Protein AF-L5M8X0-F1 (afdb_monomer_lite)

Structure (mmCIF, N/CA/C/O backbone):
data_AF-L5M8X0-F1
#
_entry.id   AF-L5M8X0-F1
#
loop_
_atom_site.group_PDB
_atom_site.id
_atom_site.type_symbol
_atom_site.label_atom_id
_atom_site.label_alt_id
_atom_site.label_comp_id
_atom_site.label_asym_id
_atom_site.label_entit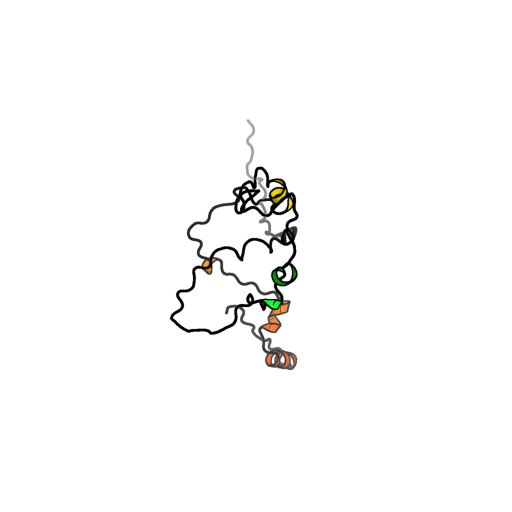y_id
_atom_site.label_seq_id
_atom_site.pdbx_PDB_ins_code
_atom_site.Cartn_x
_atom_site.Cartn_y
_atom_site.Cartn_z
_atom_site.occupancy
_atom_site.B_iso_or_equiv
_atom_site.auth_seq_id
_atom_site.auth_comp_id
_atom_site.auth_asym_id
_atom_site.auth_atom_id
_atom_site.pdbx_PDB_model_num
ATOM 1 N N . MET A 1 1 ? -47.613 53.284 -10.619 1.00 42.19 1 MET A N 1
ATOM 2 C CA . MET A 1 1 ? -46.448 52.598 -10.019 1.00 42.19 1 MET A CA 1
ATOM 3 C C . MET A 1 1 ? -46.977 51.702 -8.912 1.00 42.19 1 MET A C 1
ATOM 5 O O . MET A 1 1 ? -47.452 52.226 -7.917 1.00 42.19 1 MET A O 1
ATOM 9 N N . ALA A 1 2 ? -47.042 50.389 -9.142 1.00 42.88 2 ALA A N 1
ATOM 10 C CA . ALA A 1 2 ? -47.611 49.438 -8.186 1.00 42.88 2 ALA A CA 1
ATOM 11 C C . ALA A 1 2 ? -46.527 48.954 -7.210 1.00 42.88 2 ALA A C 1
ATOM 13 O O . ALA A 1 2 ? -45.445 48.550 -7.633 1.00 42.88 2 ALA A O 1
ATOM 14 N N . THR A 1 3 ? -46.817 49.038 -5.915 1.00 49.44 3 THR A N 1
ATOM 15 C CA . THR A 1 3 ? -45.965 48.632 -4.794 1.00 49.44 3 THR A CA 1
ATOM 16 C C . THR A 1 3 ? -46.110 47.127 -4.535 1.00 49.44 3 THR A C 1
ATOM 18 O O . THR A 1 3 ? -47.221 46.614 -4.444 1.00 49.44 3 THR A O 1
ATOM 21 N N . PHE A 1 4 ? -44.992 46.400 -4.432 1.00 49.75 4 PHE A N 1
ATOM 22 C CA . PHE A 1 4 ? -44.972 44.965 -4.119 1.00 49.75 4 PHE A CA 1
ATOM 23 C C . PHE A 1 4 ? -44.834 44.782 -2.596 1.00 49.75 4 PHE A C 1
ATOM 25 O O . PHE A 1 4 ? -43.836 45.197 -2.008 1.00 49.75 4 PHE A O 1
ATOM 32 N N . ASP A 1 5 ? -45.857 44.213 -1.952 1.00 51.50 5 ASP A N 1
ATOM 33 C CA . ASP A 1 5 ? -45.921 43.954 -0.504 1.00 51.50 5 ASP A CA 1
ATOM 34 C C . ASP A 1 5 ? -45.041 42.746 -0.128 1.00 51.50 5 ASP A C 1
ATOM 36 O O . ASP A 1 5 ? -45.276 41.621 -0.571 1.00 51.50 5 ASP A O 1
ATOM 40 N N . LEU A 1 6 ? -44.012 42.974 0.693 1.00 52.97 6 LEU A N 1
ATOM 41 C CA . LEU A 1 6 ? -42.984 41.990 1.068 1.00 52.97 6 LEU A CA 1
ATOM 42 C C . LEU A 1 6 ? -43.384 41.056 2.229 1.00 52.97 6 LEU A C 1
ATOM 44 O O . LEU A 1 6 ? -42.525 40.401 2.816 1.00 52.97 6 LEU A O 1
ATOM 48 N N . ARG A 1 7 ? -44.670 40.948 2.583 1.00 53.78 7 ARG A N 1
ATOM 49 C CA . ARG A 1 7 ? -45.122 40.164 3.756 1.00 53.78 7 ARG A CA 1
ATOM 50 C C . ARG A 1 7 ? -45.757 38.803 3.449 1.00 53.78 7 ARG A C 1
ATOM 52 O O . ARG A 1 7 ? -46.521 38.281 4.255 1.00 53.78 7 ARG A O 1
ATOM 59 N N . LYS A 1 8 ? -45.401 38.175 2.326 1.00 50.34 8 LYS A N 1
ATOM 60 C CA . LYS A 1 8 ? -45.719 36.761 2.037 1.00 50.34 8 LYS A CA 1
ATOM 61 C C . LYS A 1 8 ? -44.475 35.998 1.582 1.00 50.34 8 LYS A C 1
ATOM 63 O O . LYS A 1 8 ? -44.344 35.635 0.420 1.00 50.34 8 LYS A O 1
ATOM 68 N N . VAL A 1 9 ? -43.565 35.736 2.516 1.00 53.06 9 VAL A N 1
ATOM 69 C CA . VAL A 1 9 ? -42.549 34.686 2.363 1.00 53.06 9 VAL A CA 1
ATOM 70 C C . VAL A 1 9 ? -42.855 33.623 3.420 1.00 53.06 9 VAL A C 1
ATOM 72 O O . VAL A 1 9 ? -42.819 33.950 4.607 1.00 53.06 9 VAL A O 1
ATOM 75 N N . PRO A 1 10 ? -43.229 32.388 3.040 1.00 51.38 10 PRO A N 1
ATOM 76 C CA . PRO A 1 10 ? -43.472 31.331 4.015 1.00 51.38 10 PRO A CA 1
ATOM 77 C C . PRO A 1 10 ? -42.163 30.966 4.741 1.00 51.38 10 PRO A C 1
ATOM 79 O O . PRO A 1 10 ? -41.101 30.960 4.109 1.00 51.38 10 PRO A O 1
ATOM 82 N N . PRO A 1 11 ? -42.203 30.670 6.052 1.00 49.31 11 PRO A N 1
ATOM 83 C CA . PRO A 1 11 ? -41.014 30.277 6.797 1.00 49.31 11 PRO A CA 1
ATOM 84 C C . PRO A 1 11 ? -40.497 28.923 6.293 1.00 49.31 11 PRO A C 1
ATOM 86 O O . PRO A 1 11 ? -41.251 27.961 6.180 1.00 49.31 11 PRO A O 1
ATOM 89 N N . GLN A 1 12 ? -39.203 28.861 5.977 1.00 47.00 12 GLN A N 1
ATOM 90 C CA . GLN A 1 12 ? -38.518 27.627 5.595 1.00 47.00 12 GLN A CA 1
ATOM 91 C C . GLN A 1 12 ? -38.382 26.714 6.821 1.00 47.00 12 GLN A C 1
ATOM 93 O O . GLN A 1 12 ? -37.797 27.112 7.831 1.00 47.00 12 GLN A O 1
ATOM 98 N N . GLU A 1 13 ? -38.908 25.494 6.731 1.00 47.66 13 GLU A N 1
ATOM 99 C CA . GLU A 1 13 ? -38.731 24.461 7.754 1.00 47.66 13 GLU A CA 1
ATOM 100 C C . GLU A 1 13 ? -37.269 23.970 7.813 1.00 47.66 13 GLU A C 1
ATOM 102 O O . GLU A 1 13 ? -36.604 23.853 6.776 1.00 47.66 13 GLU A O 1
ATOM 107 N N . PRO A 1 14 ? -36.734 23.633 9.002 1.00 41.72 14 PRO A N 1
ATOM 108 C CA . PRO A 1 14 ? -35.398 23.067 9.115 1.00 41.72 14 PRO A CA 1
ATOM 109 C C . PRO A 1 14 ? -35.391 21.607 8.641 1.00 41.72 14 PRO A C 1
ATOM 111 O O . PRO A 1 14 ? -35.881 20.705 9.319 1.00 41.72 14 PRO A O 1
ATOM 114 N N . LEU A 1 15 ? -34.778 21.358 7.481 1.00 44.66 15 LEU A N 1
ATOM 115 C CA . LEU A 1 15 ? -34.521 20.008 6.983 1.00 44.66 15 LEU A CA 1
ATOM 116 C C . LEU A 1 15 ? -33.652 19.218 7.980 1.00 44.66 15 LEU A C 1
ATOM 118 O O . LEU A 1 15 ? -32.456 19.477 8.141 1.00 44.66 15 LEU A O 1
ATOM 122 N N . LEU A 1 16 ? -34.253 18.204 8.608 1.00 38.09 16 LEU A N 1
ATOM 123 C CA . LEU A 1 16 ? -33.567 17.104 9.286 1.00 38.09 16 LEU A CA 1
ATOM 124 C C . LEU A 1 16 ? -32.511 16.505 8.340 1.00 38.09 16 LEU A C 1
ATOM 126 O O . LEU A 1 16 ? -32.836 15.871 7.335 1.00 38.09 16 LEU A O 1
ATOM 130 N N . ARG A 1 17 ? -31.226 16.696 8.667 1.00 39.88 17 ARG A N 1
ATOM 131 C CA . ARG A 1 17 ? -30.083 16.067 7.983 1.00 39.88 17 ARG A CA 1
ATOM 132 C C . ARG A 1 17 ? -30.089 14.558 8.242 1.00 39.88 17 ARG A C 1
ATOM 134 O O . ARG A 1 17 ? -29.335 14.037 9.061 1.00 39.88 17 ARG A O 1
ATOM 141 N N . ILE A 1 18 ? -30.920 13.835 7.501 1.00 35.41 18 ILE A N 1
ATOM 142 C CA . ILE A 1 18 ? -30.793 12.388 7.360 1.00 35.41 18 ILE A CA 1
ATOM 143 C C . ILE A 1 18 ? -29.550 12.147 6.500 1.00 35.41 18 ILE A C 1
ATOM 145 O O . ILE A 1 18 ? -29.538 12.361 5.289 1.00 35.41 18 ILE A O 1
ATOM 149 N N . SER A 1 19 ? -28.467 11.746 7.162 1.00 39.38 19 SER A N 1
ATOM 150 C CA . SER A 1 19 ? -27.218 11.286 6.557 1.00 39.38 19 SER A CA 1
ATOM 151 C C . SER A 1 19 ? -27.487 10.069 5.658 1.00 39.38 19 SER A C 1
ATOM 153 O O . SER A 1 19 ? -27.335 8.920 6.078 1.00 39.38 19 SER A O 1
ATOM 155 N N . GLN A 1 20 ? -27.830 10.299 4.390 1.00 39.88 20 GLN A N 1
ATOM 156 C CA . GLN A 1 20 ? -27.752 9.271 3.357 1.00 39.88 20 GLN A CA 1
ATOM 157 C C . GLN A 1 20 ? -26.284 9.048 2.974 1.00 39.88 20 GLN A C 1
ATOM 159 O O . GLN A 1 20 ? -25.798 9.483 1.933 1.00 39.88 20 GLN A O 1
ATOM 164 N N . ARG A 1 21 ? -25.553 8.314 3.819 1.00 40.62 21 ARG A N 1
ATOM 165 C CA . ARG A 1 21 ? -24.328 7.623 3.403 1.00 40.62 21 ARG A CA 1
ATOM 166 C C . ARG A 1 21 ? -24.721 6.364 2.625 1.00 40.62 21 ARG A C 1
ATOM 168 O O . ARG A 1 21 ? -24.548 5.253 3.112 1.00 40.62 21 ARG A O 1
ATOM 175 N N . ARG A 1 22 ? -25.190 6.516 1.384 1.00 39.59 22 ARG A N 1
ATOM 176 C CA . ARG A 1 22 ? -25.027 5.448 0.386 1.00 39.59 22 ARG A CA 1
ATOM 177 C C . ARG A 1 22 ? -23.590 5.524 -0.121 1.00 39.59 22 ARG A C 1
ATOM 179 O O . ARG A 1 22 ? -23.303 6.108 -1.158 1.00 39.59 22 ARG A O 1
ATOM 186 N N . LYS A 1 23 ? -22.662 4.969 0.662 1.00 32.88 23 LYS A N 1
ATOM 187 C CA . LYS A 1 23 ? -21.339 4.621 0.144 1.00 32.88 23 LYS A CA 1
ATOM 188 C C . LYS A 1 23 ? -21.555 3.477 -0.843 1.00 32.88 23 LYS A C 1
ATOM 190 O O . LYS A 1 23 ? -21.847 2.363 -0.422 1.00 32.88 23 LYS A O 1
ATOM 195 N N . GLN A 1 24 ? -21.419 3.749 -2.139 1.00 32.09 24 GLN A N 1
ATOM 196 C CA . GLN A 1 24 ? -21.015 2.704 -3.072 1.00 32.09 24 GLN A CA 1
ATOM 197 C C . GLN A 1 24 ? -19.698 2.138 -2.538 1.00 32.09 24 GLN A C 1
ATOM 199 O O . GLN A 1 24 ? -18.675 2.822 -2.509 1.00 32.09 24 GLN A O 1
ATOM 204 N N . GLN A 1 25 ? -19.747 0.908 -2.038 1.00 30.48 25 GLN A N 1
ATOM 205 C CA . GLN A 1 25 ? -18.567 0.099 -1.789 1.00 30.48 25 GLN A CA 1
ATOM 206 C C . GLN A 1 25 ? -17.995 -0.297 -3.148 1.00 30.48 25 GLN A C 1
ATOM 208 O O . GLN A 1 25 ? -18.229 -1.392 -3.646 1.00 30.48 25 GLN A O 1
ATOM 213 N N . PHE A 1 26 ? -17.221 0.598 -3.754 1.00 30.62 26 PHE A N 1
ATOM 214 C CA . PHE A 1 26 ? -16.143 0.136 -4.608 1.00 30.62 26 PHE A CA 1
ATOM 215 C C . PHE A 1 26 ? -15.067 -0.426 -3.679 1.00 30.62 26 PHE A C 1
ATOM 217 O O . PHE A 1 26 ? -14.283 0.312 -3.085 1.00 30.62 26 PHE A O 1
ATOM 224 N N . TYR A 1 27 ? -15.084 -1.749 -3.515 1.00 37.22 27 TYR A N 1
ATOM 225 C CA . TYR A 1 27 ? -13.942 -2.521 -3.040 1.00 37.22 27 TYR A CA 1
ATOM 226 C C . TYR A 1 27 ? -12.790 -2.333 -4.039 1.00 37.22 27 TYR A C 1
ATOM 228 O O . TYR A 1 27 ? -12.570 -3.154 -4.924 1.00 37.22 27 TYR A O 1
ATOM 236 N N . TYR A 1 28 ? -12.039 -1.242 -3.906 1.00 36.53 28 TYR A N 1
ATOM 237 C CA . TYR A 1 28 ? -10.637 -1.251 -4.299 1.00 36.53 28 TYR A CA 1
ATOM 238 C C . TYR A 1 28 ? -9.886 -1.912 -3.151 1.00 36.53 28 TYR A C 1
ATOM 240 O O . TYR A 1 28 ? -9.526 -1.277 -2.162 1.00 36.53 28 TYR A O 1
ATOM 248 N N . ASN A 1 29 ? -9.715 -3.226 -3.266 1.00 37.34 29 ASN A N 1
ATOM 249 C CA . ASN A 1 29 ? -8.812 -3.993 -2.420 1.00 37.34 29 ASN A CA 1
ATOM 250 C C . ASN A 1 29 ? -7.369 -3.658 -2.839 1.00 37.34 29 ASN A C 1
ATOM 252 O O . ASN A 1 29 ? -6.666 -4.454 -3.458 1.00 37.34 29 ASN A O 1
ATOM 256 N N . SER A 1 30 ? -6.942 -2.433 -2.539 1.00 37.66 30 SER A N 1
ATOM 257 C CA . SER A 1 30 ? -5.554 -1.987 -2.649 1.00 37.66 30 SER A CA 1
ATOM 258 C C . SER A 1 30 ? -4.810 -2.385 -1.375 1.00 37.66 30 SER A C 1
ATOM 260 O O . SER A 1 30 ? -4.334 -1.531 -0.641 1.00 37.66 30 SER A O 1
ATOM 262 N N . SER A 1 31 ? -4.758 -3.683 -1.067 1.00 34.88 31 SER A N 1
ATOM 263 C CA . SER A 1 31 ? -4.040 -4.209 0.106 1.00 34.88 31 SER A CA 1
ATOM 264 C C . SER A 1 31 ? -2.748 -4.942 -0.260 1.00 34.88 31 SER A C 1
ATOM 266 O O . SER A 1 31 ? -2.277 -5.764 0.515 1.00 34.88 31 SER A O 1
ATOM 268 N N . TRP A 1 32 ? -2.174 -4.687 -1.440 1.00 35.47 32 TRP A N 1
ATOM 269 C CA . TRP A 1 32 ? -0.985 -5.425 -1.893 1.00 35.47 32 TRP A CA 1
ATOM 270 C C . TRP A 1 32 ? 0.216 -4.562 -2.248 1.00 35.47 32 TRP A C 1
ATOM 272 O O . TRP A 1 32 ? 1.257 -5.118 -2.581 1.00 35.47 32 TRP A O 1
ATOM 282 N N . ILE A 1 33 ? 0.117 -3.232 -2.200 1.00 41.88 33 ILE A N 1
ATOM 283 C CA . ILE A 1 33 ? 1.241 -2.339 -2.498 1.00 41.88 33 ILE A CA 1
ATOM 284 C C . ILE A 1 33 ? 1.057 -1.077 -1.657 1.00 41.88 33 ILE A C 1
ATOM 286 O O . ILE A 1 33 ? 0.076 -0.374 -1.840 1.00 41.88 33 ILE A O 1
ATOM 290 N N . THR A 1 34 ? 2.023 -0.821 -0.772 1.00 37.72 34 THR A N 1
ATOM 291 C CA . THR A 1 34 ? 2.108 0.262 0.230 1.00 37.72 34 THR A CA 1
ATOM 292 C C . THR A 1 34 ? 1.463 0.001 1.594 1.00 37.72 34 THR A C 1
ATOM 294 O O . THR A 1 34 ? 0.545 0.701 1.994 1.00 37.72 34 THR A O 1
ATOM 297 N N . ASP A 1 35 ? 2.024 -0.951 2.340 1.00 30.83 35 ASP A N 1
ATOM 298 C CA . ASP A 1 35 ? 2.398 -0.693 3.746 1.00 30.83 35 ASP A CA 1
ATOM 299 C C . ASP A 1 35 ? 3.688 -1.429 4.176 1.00 30.83 35 ASP A C 1
ATOM 301 O O . ASP A 1 35 ? 3.995 -1.491 5.356 1.00 30.83 35 ASP A O 1
ATOM 305 N N . ASP A 1 36 ? 4.494 -1.936 3.226 1.00 36.91 36 ASP A N 1
ATOM 306 C CA . ASP A 1 36 ? 5.683 -2.755 3.546 1.00 36.91 36 ASP A CA 1
ATOM 307 C C . ASP A 1 36 ? 6.964 -2.334 2.792 1.00 36.91 36 ASP A C 1
ATOM 309 O O . ASP A 1 36 ? 7.894 -3.114 2.613 1.00 36.91 36 ASP A O 1
ATOM 313 N N . MET A 1 37 ? 7.021 -1.094 2.281 1.00 32.72 37 MET A N 1
ATOM 314 C CA . MET A 1 37 ? 8.236 -0.536 1.648 1.00 32.72 37 MET A CA 1
ATOM 315 C C . MET A 1 37 ? 8.467 0.954 1.945 1.00 32.72 37 MET A C 1
ATOM 317 O O . MET A 1 37 ? 8.989 1.703 1.117 1.00 32.72 37 MET A O 1
ATOM 321 N N . LEU A 1 38 ? 8.122 1.396 3.151 1.00 44.50 38 LEU A N 1
ATOM 322 C CA . LEU A 1 38 ? 8.846 2.492 3.787 1.00 44.50 38 LEU A CA 1
ATOM 323 C C . LEU A 1 38 ? 9.791 1.832 4.780 1.00 44.50 38 LEU A C 1
ATOM 325 O O . LEU A 1 38 ? 9.355 1.036 5.598 1.00 44.50 38 LEU A O 1
ATOM 329 N N . LEU A 1 39 ? 11.084 2.133 4.666 1.00 43.38 39 LEU A N 1
ATOM 330 C CA . LEU A 1 39 ? 12.048 1.876 5.728 1.00 43.38 39 LEU A CA 1
ATOM 331 C C . LEU A 1 39 ? 11.433 2.342 7.050 1.00 43.38 39 LEU A C 1
ATOM 333 O O . LEU A 1 39 ? 11.327 3.550 7.282 1.00 43.38 39 LEU A O 1
ATOM 337 N N . ASP A 1 40 ? 11.041 1.400 7.902 1.00 33.28 40 ASP A N 1
ATOM 338 C CA . ASP A 1 40 ? 10.861 1.693 9.311 1.00 33.28 40 ASP A CA 1
ATOM 339 C C . ASP A 1 40 ? 12.176 2.317 9.802 1.00 33.28 40 ASP A C 1
ATOM 341 O O . ASP A 1 40 ? 13.256 1.757 9.558 1.00 33.28 40 ASP A O 1
ATOM 345 N N . PRO A 1 41 ? 12.152 3.485 10.467 1.00 41.25 41 PRO A N 1
ATOM 346 C CA . PRO A 1 41 ? 13.303 3.902 11.236 1.00 41.25 41 PRO A CA 1
ATOM 347 C C . PRO A 1 41 ? 13.566 2.795 12.252 1.00 41.25 41 PRO A C 1
ATOM 349 O O . PRO A 1 41 ? 12.732 2.543 13.120 1.00 41.25 41 PRO A O 1
ATOM 352 N N . ILE A 1 42 ? 14.720 2.133 12.116 1.00 36.28 42 ILE A N 1
ATOM 353 C CA . ILE A 1 42 ? 15.242 1.167 13.083 1.00 36.28 42 ILE A CA 1
ATOM 354 C C . ILE A 1 42 ? 14.983 1.745 14.481 1.00 36.28 42 ILE A C 1
ATOM 356 O O . ILE A 1 42 ? 15.514 2.824 14.786 1.00 36.28 42 ILE A O 1
ATOM 360 N N . PRO A 1 43 ? 14.173 1.089 15.332 1.00 36.84 43 PRO A N 1
ATOM 361 C CA . PRO A 1 43 ? 14.047 1.516 16.708 1.00 36.84 43 PRO A CA 1
ATOM 362 C C . PRO A 1 43 ? 15.458 1.491 17.289 1.00 36.84 43 PRO A C 1
ATOM 364 O O . PRO A 1 43 ? 16.126 0.458 17.238 1.00 36.84 43 PRO A O 1
ATOM 367 N N . LYS A 1 44 ? 15.945 2.618 17.824 1.00 38.38 44 LYS A N 1
ATOM 368 C CA . LYS A 1 44 ? 17.115 2.615 18.715 1.00 38.38 44 LYS A CA 1
ATOM 369 C C . LYS A 1 44 ? 16.718 1.843 19.976 1.00 38.38 44 LYS A C 1
ATOM 371 O O . LYS A 1 44 ? 16.382 2.425 21.003 1.00 38.38 44 LYS A O 1
ATOM 376 N N . ALA A 1 45 ? 16.692 0.522 19.859 1.00 40.28 45 ALA A N 1
ATOM 377 C CA . ALA A 1 45 ? 16.513 -0.399 20.952 1.00 40.28 45 ALA A CA 1
ATOM 378 C C . ALA A 1 45 ? 17.791 -0.354 21.786 1.00 40.28 45 ALA A C 1
ATOM 380 O O . ALA A 1 45 ? 18.895 -0.611 21.299 1.00 40.28 45 ALA A O 1
ATOM 381 N N . ARG A 1 46 ? 17.621 0.016 23.056 1.00 43.72 46 ARG A N 1
ATOM 382 C CA . ARG A 1 46 ? 18.582 -0.296 24.112 1.00 43.72 46 ARG A CA 1
ATOM 383 C C . ARG A 1 46 ? 18.906 -1.786 24.008 1.00 43.72 46 ARG A C 1
ATOM 385 O O . ARG A 1 46 ? 18.004 -2.588 23.795 1.00 43.72 46 ARG A O 1
ATOM 392 N N . GLY A 1 47 ? 20.195 -2.109 24.073 1.00 44.22 47 GLY A N 1
ATOM 393 C CA . GLY A 1 47 ? 20.714 -3.432 23.762 1.00 44.22 47 GLY A CA 1
ATOM 394 C C . GLY A 1 47 ? 20.033 -4.535 24.562 1.00 44.22 47 GLY A C 1
ATOM 395 O O . GLY A 1 47 ? 20.272 -4.676 25.754 1.00 44.22 47 GLY A O 1
ATOM 396 N N . GLU A 1 48 ? 19.252 -5.349 23.865 1.00 38.41 48 GLU A N 1
ATOM 397 C CA . GLU A 1 48 ? 18.807 -6.652 24.331 1.00 38.41 48 GLU A CA 1
ATOM 398 C C . GLU A 1 48 ? 18.951 -7.605 23.140 1.00 38.41 48 GLU A C 1
ATOM 400 O O . GLU A 1 48 ? 18.325 -7.434 22.092 1.00 38.41 48 GLU A O 1
ATOM 405 N N . LYS A 1 49 ? 19.900 -8.543 23.234 1.00 38.84 49 LYS A N 1
ATOM 406 C CA . LYS A 1 49 ? 20.184 -9.497 22.158 1.00 38.84 49 LYS A CA 1
ATOM 407 C C . LYS A 1 49 ? 19.073 -10.543 22.116 1.00 38.84 49 LYS A C 1
ATOM 409 O O . LYS A 1 49 ? 19.152 -11.555 22.805 1.00 38.84 49 LYS A O 1
ATOM 414 N N . VAL A 1 50 ? 18.070 -10.329 21.272 1.00 42.88 50 VAL A N 1
ATOM 415 C CA . VAL A 1 50 ? 17.111 -11.380 20.917 1.00 42.88 50 VAL A CA 1
ATOM 416 C C . VAL A 1 50 ? 17.769 -12.277 19.868 1.00 42.88 50 VAL A C 1
ATOM 418 O O . VAL A 1 50 ? 17.904 -11.910 18.703 1.00 42.88 50 VAL A O 1
ATOM 421 N N . SER A 1 51 ? 18.235 -13.450 20.296 1.00 46.53 51 SER A N 1
ATOM 422 C CA . SER A 1 51 ? 18.604 -14.536 19.386 1.00 46.53 51 SER A CA 1
ATOM 423 C C . SER A 1 51 ? 17.317 -15.209 18.900 1.00 46.53 51 SER A C 1
ATOM 425 O O . SER A 1 51 ? 16.661 -15.936 19.638 1.00 46.53 51 SER A O 1
ATOM 427 N N . GLY A 1 52 ? 16.899 -14.901 17.674 1.00 41.72 52 GLY A N 1
ATOM 428 C CA . GLY A 1 52 ? 15.663 -15.428 17.098 1.00 41.72 52 GLY A CA 1
ATOM 429 C C . GLY A 1 52 ? 15.752 -15.485 15.579 1.00 41.72 52 GLY A C 1
ATOM 430 O O . GLY A 1 52 ? 15.993 -14.473 14.928 1.00 41.72 52 GLY A O 1
ATOM 431 N N . ASN A 1 53 ? 15.599 -16.690 15.033 1.00 49.06 53 ASN A N 1
ATOM 432 C CA . ASN A 1 53 ? 15.681 -17.010 13.610 1.00 49.06 53 ASN A CA 1
ATOM 433 C C . ASN A 1 53 ? 14.732 -16.135 12.775 1.00 49.06 53 ASN A C 1
ATOM 435 O O . ASN A 1 53 ? 13.518 -16.161 12.976 1.00 49.06 53 ASN A O 1
ATOM 439 N N . SER A 1 54 ? 15.272 -15.396 11.805 1.00 49.94 54 SER A N 1
ATOM 440 C CA . SER A 1 54 ? 14.469 -14.689 10.809 1.00 49.94 54 SER A CA 1
ATOM 441 C C . SER A 1 54 ? 13.819 -15.696 9.851 1.00 49.94 54 SER A C 1
ATOM 443 O O . SER A 1 54 ? 14.459 -16.634 9.376 1.00 49.94 54 SER A O 1
ATOM 445 N N . ALA A 1 55 ? 12.541 -15.491 9.525 1.00 56.53 55 ALA A N 1
ATOM 446 C CA . ALA A 1 55 ? 11.720 -16.348 8.657 1.00 56.53 55 ALA A CA 1
ATOM 447 C C . ALA A 1 55 ? 12.211 -16.472 7.189 1.00 56.53 55 ALA A C 1
ATOM 449 O O . ALA A 1 55 ? 11.495 -16.982 6.329 1.00 56.53 55 ALA A O 1
ATOM 450 N N . THR A 1 56 ? 13.422 -16.007 6.875 1.00 59.53 56 THR A N 1
ATOM 451 C CA . THR A 1 56 ? 14.001 -15.968 5.527 1.00 59.53 56 THR A CA 1
ATOM 452 C C . THR A 1 56 ? 15.190 -16.907 5.329 1.00 59.53 56 THR A C 1
ATOM 454 O O . THR A 1 56 ? 15.670 -17.025 4.197 1.00 59.53 56 THR A O 1
ATOM 457 N N . ASP A 1 57 ? 15.646 -17.635 6.355 1.00 61.91 57 ASP A N 1
ATOM 458 C CA . ASP A 1 57 ? 16.728 -18.610 6.179 1.00 61.91 57 ASP A CA 1
ATOM 459 C C . ASP A 1 57 ? 16.203 -19.965 5.676 1.00 61.91 57 ASP A C 1
ATOM 461 O O . ASP A 1 57 ? 16.117 -20.969 6.385 1.00 61.91 57 ASP A O 1
ATOM 465 N N .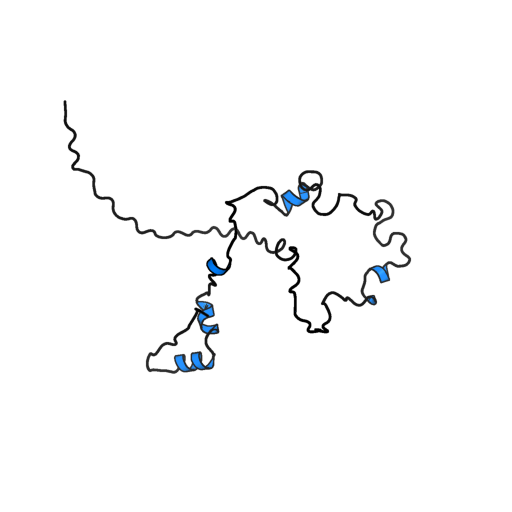 ILE A 1 58 ? 15.801 -19.995 4.402 1.00 75.06 58 ILE A N 1
ATOM 466 C CA . ILE A 1 58 ? 15.521 -21.256 3.713 1.00 75.06 58 ILE A CA 1
ATOM 467 C C . ILE A 1 58 ? 16.830 -22.041 3.629 1.00 75.06 58 ILE A C 1
ATOM 469 O O . ILE A 1 58 ? 17.783 -21.602 2.968 1.00 75.06 58 ILE A O 1
ATOM 473 N N . ALA A 1 59 ? 16.829 -23.243 4.219 1.00 86.25 59 ALA A N 1
ATOM 474 C CA . ALA A 1 59 ? 17.943 -24.182 4.161 1.00 86.25 59 ALA A CA 1
ATOM 475 C C . ALA A 1 59 ? 18.522 -24.249 2.738 1.00 86.25 59 ALA A C 1
ATOM 477 O O . ALA A 1 59 ? 17.809 -24.532 1.769 1.00 86.25 59 ALA A O 1
ATOM 478 N N . SER A 1 60 ? 19.829 -24.008 2.605 1.00 83.12 60 SER A N 1
ATOM 479 C CA . SER A 1 60 ? 20.518 -23.847 1.312 1.00 83.12 60 SER A CA 1
ATOM 480 C C . SER A 1 60 ? 20.275 -25.000 0.326 1.00 83.12 60 SER A C 1
ATOM 482 O O . SER A 1 60 ? 20.265 -24.784 -0.889 1.00 83.12 60 SER A O 1
ATOM 484 N N . ARG A 1 61 ? 20.006 -26.208 0.845 1.00 85.62 61 ARG A N 1
ATOM 485 C CA . ARG A 1 61 ? 19.646 -27.416 0.083 1.00 85.62 61 ARG A CA 1
ATOM 486 C C . ARG A 1 61 ? 18.366 -27.278 -0.750 1.00 85.62 61 ARG A C 1
ATOM 488 O O . ARG A 1 61 ? 18.263 -27.915 -1.792 1.00 85.62 61 ARG A O 1
ATOM 495 N N . LEU A 1 62 ? 17.407 -26.457 -0.315 1.00 88.94 62 LEU A N 1
ATOM 496 C CA . LEU A 1 62 ? 16.111 -26.274 -0.981 1.00 88.94 62 LEU A CA 1
ATOM 497 C C . LEU A 1 62 ? 16.142 -25.176 -2.057 1.00 88.94 62 LEU A C 1
ATOM 499 O O . LEU A 1 62 ? 15.186 -25.031 -2.818 1.00 88.94 62 LEU A O 1
ATOM 503 N N . ARG A 1 63 ? 17.236 -24.407 -2.164 1.00 90.00 63 ARG A N 1
ATOM 504 C CA . ARG A 1 63 ? 17.358 -23.330 -3.158 1.00 90.00 63 ARG A CA 1
ATOM 505 C C . ARG A 1 63 ? 17.395 -23.906 -4.576 1.00 90.00 63 ARG A C 1
ATOM 507 O O . ARG A 1 63 ? 18.185 -24.803 -4.875 1.00 90.00 63 ARG A O 1
ATOM 514 N N . LYS A 1 64 ? 16.616 -23.311 -5.490 1.00 91.75 64 LYS A N 1
ATOM 515 C CA . LYS A 1 64 ? 16.560 -23.685 -6.921 1.00 91.75 64 LYS A CA 1
ATOM 516 C C . LYS A 1 64 ? 17.948 -23.742 -7.574 1.00 91.75 64 LYS A C 1
ATOM 518 O O . LYS A 1 64 ? 18.193 -24.591 -8.425 1.00 91.75 64 LYS A O 1
ATOM 523 N N . THR A 1 65 ? 18.875 -22.893 -7.127 1.00 92.31 65 THR A N 1
ATOM 524 C CA . THR A 1 65 ? 20.260 -22.832 -7.617 1.00 92.31 65 THR A CA 1
ATOM 525 C C . THR A 1 65 ? 21.010 -24.159 -7.500 1.00 92.31 65 THR A C 1
ATOM 527 O O . THR A 1 65 ? 21.833 -24.457 -8.360 1.00 92.31 65 THR A O 1
ATOM 530 N N . ARG A 1 66 ? 20.718 -24.993 -6.489 1.00 91.19 66 ARG A N 1
ATOM 531 C CA . ARG A 1 66 ? 21.370 -26.304 -6.327 1.00 91.19 66 ARG A CA 1
ATOM 532 C C . ARG A 1 66 ? 21.008 -27.277 -7.446 1.00 91.19 66 ARG A C 1
ATOM 534 O O . ARG A 1 66 ? 21.884 -28.010 -7.888 1.00 91.19 66 ARG A O 1
ATOM 541 N N . LYS A 1 67 ? 19.758 -27.243 -7.920 1.00 92.38 67 LYS A N 1
ATOM 542 C CA . LYS A 1 67 ? 19.262 -28.099 -9.010 1.00 92.38 67 LYS A CA 1
ATOM 543 C C . LYS A 1 67 ? 19.739 -27.648 -10.396 1.00 92.38 67 LYS A C 1
ATOM 545 O O . LYS A 1 67 ? 19.692 -28.433 -11.325 1.00 92.38 67 LYS A O 1
ATOM 550 N N . LEU A 1 68 ? 20.183 -26.395 -10.537 1.00 94.38 68 LEU A N 1
ATOM 551 C CA . LEU A 1 68 ? 20.573 -25.805 -11.825 1.00 94.38 68 LEU A CA 1
ATOM 552 C C . LEU A 1 68 ? 22.076 -25.921 -12.145 1.00 94.38 68 LEU A C 1
ATOM 554 O O . LEU A 1 68 ? 22.508 -25.452 -13.196 1.00 94.38 68 LEU A O 1
ATOM 558 N N . ARG A 1 69 ? 22.883 -26.536 -11.271 1.00 93.00 69 ARG A N 1
ATOM 559 C CA . ARG A 1 69 ? 24.309 -26.784 -11.544 1.00 93.00 69 ARG A CA 1
ATOM 560 C C . ARG A 1 69 ? 24.464 -27.768 -12.705 1.00 93.00 69 ARG A C 1
ATOM 562 O O . ARG A 1 69 ? 23.712 -28.727 -12.794 1.00 93.00 69 ARG A O 1
ATOM 569 N N . GLY A 1 70 ? 25.433 -27.521 -13.582 1.00 94.81 70 GLY A N 1
ATOM 570 C CA . GLY A 1 70 ? 25.638 -28.303 -14.808 1.00 94.81 70 GLY A CA 1
ATOM 571 C C . GLY A 1 70 ? 24.808 -27.822 -16.005 1.00 94.81 70 GLY A C 1
ATOM 572 O O . GLY A 1 70 ? 25.133 -28.158 -17.138 1.00 94.81 70 GLY A O 1
ATOM 573 N N . HIS A 1 71 ? 23.795 -26.971 -15.798 1.00 94.56 71 HIS A N 1
ATOM 574 C CA . HIS A 1 71 ? 23.076 -26.332 -16.900 1.00 94.56 71 HIS A CA 1
ATOM 575 C C . HIS A 1 71 ? 23.813 -25.080 -17.396 1.00 94.56 71 HIS A C 1
ATOM 577 O O . HIS A 1 71 ? 24.215 -24.226 -16.607 1.00 94.56 71 HIS A O 1
ATOM 583 N N . VAL A 1 72 ? 23.908 -24.923 -18.719 1.00 93.75 72 VAL A N 1
ATOM 584 C CA . VAL A 1 72 ? 24.716 -23.873 -19.370 1.00 93.75 72 VAL A CA 1
ATOM 585 C C . VAL A 1 72 ? 24.265 -22.448 -19.001 1.00 93.75 72 VAL A C 1
ATOM 587 O O . VAL A 1 72 ? 25.093 -21.593 -18.707 1.00 93.75 72 VAL A O 1
ATOM 590 N N . SER A 1 73 ? 22.956 -22.171 -18.974 1.00 93.88 73 SER A N 1
ATOM 591 C CA . SER A 1 73 ? 22.407 -20.807 -18.821 1.00 93.88 73 SER A CA 1
ATOM 592 C C . SER A 1 73 ? 21.726 -20.530 -17.476 1.00 93.88 73 SER A C 1
ATOM 594 O O . SER A 1 73 ? 21.088 -19.487 -17.321 1.00 93.88 73 SER A O 1
ATOM 596 N N . HIS A 1 74 ? 21.803 -21.460 -16.514 1.00 94.44 74 HIS A N 1
ATOM 597 C CA . HIS A 1 74 ? 21.127 -21.361 -15.208 1.00 94.44 74 HIS A CA 1
ATOM 598 C C . HIS A 1 74 ? 19.619 -21.022 -15.298 1.00 94.44 74 HIS A C 1
ATOM 600 O O . HIS A 1 74 ? 19.048 -20.420 -14.392 1.00 94.44 74 HIS A O 1
ATOM 606 N N . GLY A 1 75 ? 18.954 -21.419 -16.391 1.00 93.38 75 GLY A N 1
ATOM 607 C CA . GLY A 1 75 ? 17.518 -21.201 -16.597 1.00 93.38 75 GLY A CA 1
ATOM 608 C C . GLY A 1 75 ? 17.125 -19.841 -17.189 1.00 93.38 75 GLY A C 1
ATOM 609 O O . GLY A 1 75 ? 15.938 -19.539 -17.220 1.00 93.38 75 GLY A O 1
ATOM 610 N N . HIS A 1 76 ? 18.075 -19.037 -17.680 1.00 94.19 76 HIS A N 1
ATOM 611 C CA . HIS A 1 76 ? 17.790 -17.747 -18.336 1.00 94.19 76 HIS A CA 1
ATOM 612 C C . HIS A 1 76 ? 17.753 -17.808 -19.874 1.00 94.19 76 HIS A C 1
ATOM 614 O O . HIS A 1 76 ? 17.577 -16.783 -20.530 1.00 94.19 76 HIS A O 1
ATOM 620 N N . GLY A 1 77 ? 17.909 -19.003 -20.453 1.00 94.25 77 GLY A N 1
ATOM 621 C CA . GLY A 1 77 ? 17.931 -19.213 -21.901 1.00 94.25 77 GLY A CA 1
ATOM 622 C C . GLY A 1 77 ? 19.233 -18.730 -22.571 1.00 94.25 77 GLY A C 1
ATOM 623 O O . GLY A 1 77 ? 19.938 -17.875 -22.031 1.00 94.25 77 GLY A O 1
ATOM 624 N N . PRO A 1 78 ? 19.599 -19.284 -23.740 1.00 94.81 78 PRO A N 1
ATOM 625 C CA . PRO A 1 78 ? 20.861 -18.948 -24.408 1.00 94.81 78 PRO A CA 1
ATOM 626 C C . PRO A 1 78 ? 20.843 -17.581 -25.117 1.00 94.81 78 PRO A C 1
ATOM 628 O O . PRO A 1 78 ? 21.869 -16.903 -25.160 1.00 94.81 78 PRO A O 1
ATOM 631 N N . ILE A 1 79 ? 19.690 -17.165 -25.655 1.00 95.56 79 ILE A N 1
ATOM 632 C CA . ILE A 1 79 ? 19.571 -15.989 -26.537 1.00 95.56 79 ILE A CA 1
ATOM 633 C C . ILE A 1 79 ? 19.417 -14.691 -25.733 1.00 95.56 79 ILE A C 1
ATOM 635 O O . ILE 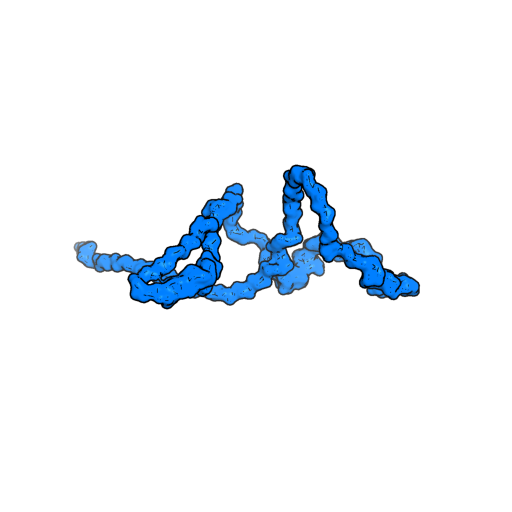A 1 79 ? 20.214 -13.770 -25.890 1.00 95.56 79 ILE A O 1
ATOM 639 N N . GLY A 1 80 ? 18.419 -14.621 -24.843 1.00 92.62 80 GLY A N 1
ATOM 640 C CA . GLY A 1 80 ? 18.096 -13.395 -24.100 1.00 92.62 80 GLY A CA 1
ATOM 641 C C . GLY A 1 80 ? 19.160 -12.979 -23.078 1.00 92.62 80 GLY A C 1
ATOM 642 O O . GLY A 1 80 ? 19.362 -11.783 -22.884 1.00 92.62 80 GLY A O 1
ATOM 643 N N . LYS A 1 81 ? 19.875 -13.961 -22.499 1.00 95.12 81 LYS A N 1
ATOM 644 C CA . LYS A 1 81 ? 20.920 -13.838 -21.460 1.00 95.12 81 LYS A CA 1
ATOM 645 C C . LYS A 1 81 ? 20.485 -13.059 -20.207 1.00 95.12 81 LYS A C 1
ATOM 647 O O . LYS A 1 81 ? 19.723 -12.100 -20.238 1.00 95.12 81 LYS A O 1
ATOM 652 N N . HIS A 1 82 ? 21.037 -13.424 -19.053 1.00 96.00 82 HIS A N 1
ATOM 653 C CA . HIS A 1 82 ? 20.823 -12.642 -17.837 1.00 96.00 82 HIS A CA 1
ATOM 654 C C . HIS A 1 82 ? 21.755 -11.421 -17.820 1.00 96.00 82 HIS A C 1
ATOM 656 O O . HIS A 1 82 ? 22.975 -11.563 -17.722 1.00 96.00 82 HIS A O 1
ATOM 662 N N . ARG A 1 83 ? 21.188 -10.215 -17.931 1.00 95.00 83 ARG A N 1
ATOM 663 C CA . ARG A 1 83 ? 21.920 -8.936 -17.862 1.00 95.00 83 ARG A CA 1
ATOM 664 C C . ARG A 1 83 ? 21.448 -8.128 -16.655 1.00 95.00 83 ARG A C 1
ATOM 666 O O . ARG A 1 83 ? 20.361 -8.354 -16.144 1.00 95.00 83 ARG A O 1
ATOM 673 N N . LYS A 1 84 ? 22.264 -7.166 -16.214 1.00 95.19 84 LYS A N 1
ATOM 674 C CA . LYS A 1 84 ? 22.049 -6.440 -14.951 1.00 95.19 84 LYS A CA 1
ATOM 675 C C . LYS A 1 84 ? 20.717 -5.670 -14.904 1.00 95.19 84 LYS A C 1
ATOM 677 O O . LYS A 1 84 ? 19.947 -5.890 -13.982 1.00 95.19 84 LYS A O 1
ATOM 682 N N . HIS A 1 85 ? 20.429 -4.805 -15.882 1.00 94.06 85 HIS A N 1
ATOM 683 C CA . HIS A 1 85 ? 19.205 -3.985 -15.905 1.00 94.06 85 HIS A CA 1
ATOM 684 C C . HIS A 1 85 ? 18.749 -3.712 -17.351 1.00 94.06 85 HIS A C 1
ATOM 686 O O . HIS A 1 85 ? 19.188 -2.745 -17.962 1.00 94.06 85 HIS A O 1
ATOM 692 N N . LEU A 1 86 ? 17.895 -4.571 -17.920 1.00 91.38 86 LEU A N 1
ATOM 693 C CA . LEU A 1 86 ? 17.426 -4.436 -19.314 1.00 91.38 86 LEU A CA 1
ATOM 694 C C . LEU A 1 86 ? 16.361 -3.340 -19.499 1.00 91.38 86 LEU A C 1
ATOM 696 O O . LEU A 1 86 ? 16.313 -2.715 -20.549 1.00 91.38 86 LEU A O 1
ATOM 700 N N . GLY A 1 87 ? 15.524 -3.097 -18.486 1.00 91.50 87 GLY A N 1
ATOM 701 C CA . GLY A 1 87 ? 14.380 -2.175 -18.556 1.00 91.50 87 GLY A CA 1
ATOM 702 C C . GLY A 1 87 ? 14.493 -0.956 -17.642 1.00 91.50 87 GLY A C 1
ATOM 703 O O . GLY A 1 87 ? 13.474 -0.339 -17.335 1.00 91.50 87 GLY A O 1
ATOM 704 N N . GLY A 1 88 ? 15.702 -0.639 -17.175 1.00 95.06 88 GLY A N 1
ATOM 705 C CA . GLY A 1 88 ? 15.942 0.344 -16.119 1.00 95.06 88 GLY A CA 1
ATOM 706 C C . GLY A 1 88 ? 15.965 -0.280 -14.721 1.00 95.06 88 GLY A C 1
ATOM 707 O O . GLY A 1 88 ? 15.977 -1.502 -14.560 1.00 95.06 88 GLY A O 1
ATOM 708 N N . ARG A 1 89 ? 16.030 0.576 -13.701 1.00 94.69 89 ARG A N 1
ATOM 709 C CA . ARG A 1 89 ? 16.095 0.182 -12.289 1.00 94.69 89 ARG A CA 1
ATOM 710 C C . ARG A 1 89 ? 14.834 0.650 -11.573 1.00 94.69 89 ARG A C 1
ATOM 712 O O . ARG A 1 89 ? 14.389 1.772 -11.803 1.00 94.69 89 ARG A O 1
ATOM 719 N N . ASN A 1 90 ? 14.304 -0.182 -10.678 1.00 95.00 90 ASN A N 1
ATOM 720 C CA . ASN A 1 90 ? 13.078 0.102 -9.925 1.00 95.00 90 ASN A CA 1
ATOM 721 C C . ASN A 1 90 ? 11.921 0.483 -10.878 1.00 95.00 90 ASN A C 1
ATOM 723 O O . ASN A 1 90 ? 11.788 -0.112 -11.943 1.00 95.00 90 ASN A O 1
ATOM 727 N N . ASN A 1 91 ? 11.124 1.498 -10.533 1.00 91.81 91 ASN A N 1
ATOM 728 C CA . ASN A 1 91 ? 9.951 1.948 -11.295 1.00 91.81 91 ASN A CA 1
ATOM 729 C C . ASN A 1 91 ? 10.287 2.901 -12.466 1.00 91.81 91 ASN A C 1
ATOM 731 O O . ASN A 1 91 ? 9.450 3.707 -12.880 1.00 91.81 91 ASN A O 1
ATOM 735 N N . ALA A 1 92 ? 11.517 2.862 -12.990 1.00 95.38 92 ALA A N 1
ATOM 736 C CA . ALA A 1 92 ? 11.906 3.680 -14.137 1.00 95.38 92 ALA A CA 1
ATOM 737 C C . ALA A 1 92 ? 11.033 3.359 -15.357 1.00 95.38 92 ALA A C 1
ATOM 739 O O . ALA A 1 92 ? 10.706 2.205 -15.589 1.00 95.38 92 ALA A O 1
ATOM 740 N N . GLY A 1 93 ? 10.682 4.370 -16.157 1.00 95.38 93 GLY A N 1
ATOM 741 C CA . GLY A 1 93 ? 9.922 4.164 -17.394 1.00 95.38 93 GLY A CA 1
ATOM 742 C C . GLY A 1 93 ? 8.421 3.933 -17.219 1.00 95.38 93 GLY A C 1
ATOM 743 O O . GLY A 1 93 ? 7.769 3.557 -18.189 1.00 95.38 93 GLY A O 1
ATOM 744 N N . GLY A 1 94 ? 7.857 4.169 -16.031 1.00 94.38 94 GLY A N 1
ATOM 745 C CA . GLY A 1 94 ? 6.442 3.902 -15.749 1.00 94.38 94 GLY A CA 1
ATOM 746 C C . GLY A 1 94 ? 5.428 4.685 -16.594 1.00 94.38 94 GLY A C 1
ATOM 747 O O . GLY A 1 94 ? 4.302 4.234 -16.721 1.00 94.38 94 GLY A O 1
ATOM 748 N N . LEU A 1 95 ? 5.824 5.797 -17.228 1.00 93.75 95 LEU A N 1
ATOM 749 C CA . LEU A 1 95 ? 5.001 6.519 -18.218 1.00 93.75 95 LEU A CA 1
ATOM 750 C C . LEU A 1 95 ? 5.348 6.175 -19.677 1.00 93.75 95 LEU A C 1
ATOM 752 O O . LEU A 1 95 ? 4.609 6.530 -20.593 1.00 93.75 95 LEU A O 1
ATOM 756 N N . TYR A 1 96 ? 6.468 5.486 -19.897 1.00 95.50 96 TYR A N 1
ATOM 757 C CA . TYR A 1 96 ? 7.026 5.195 -21.215 1.00 95.50 96 TYR A CA 1
ATOM 758 C C . TYR A 1 96 ? 6.954 3.687 -21.491 1.00 95.50 96 TYR A C 1
ATOM 760 O O . TYR A 1 96 ? 5.874 3.140 -21.709 1.00 95.50 96 TYR A O 1
ATOM 768 N N . HIS A 1 97 ? 8.084 2.980 -21.448 1.00 95.81 97 HIS A N 1
ATOM 769 C CA . HIS A 1 97 ? 8.173 1.564 -21.812 1.00 95.81 97 HIS A CA 1
ATOM 770 C C . HIS A 1 97 ? 7.580 0.595 -20.779 1.00 95.81 97 HIS A C 1
ATOM 772 O O . HIS A 1 97 ? 7.356 -0.563 -21.115 1.00 95.81 97 HIS A O 1
ATOM 778 N N . HIS A 1 98 ? 7.263 1.056 -19.564 1.00 95.94 98 HIS A N 1
ATOM 779 C CA . HIS A 1 98 ? 6.509 0.290 -18.557 1.00 95.94 98 HIS A CA 1
ATOM 780 C C . HIS A 1 98 ? 5.078 0.800 -18.345 1.00 95.94 98 HIS A C 1
ATOM 782 O O . HIS A 1 98 ? 4.400 0.345 -17.423 1.00 95.94 98 HIS A O 1
ATOM 788 N N . ARG A 1 99 ? 4.584 1.696 -19.212 1.00 95.31 99 ARG A N 1
ATOM 789 C CA . ARG A 1 99 ? 3.237 2.289 -19.118 1.00 95.31 99 ARG A CA 1
ATOM 790 C C . ARG A 1 99 ? 2.131 1.246 -18.985 1.00 95.31 99 ARG A C 1
ATOM 792 O O . ARG A 1 99 ? 1.302 1.333 -18.092 1.00 95.31 99 ARG A O 1
ATOM 799 N N . ILE A 1 100 ? 2.176 0.206 -19.817 1.00 96.44 100 ILE A N 1
ATOM 800 C CA . ILE A 1 100 ? 1.166 -0.865 -19.834 1.00 96.44 100 ILE A CA 1
ATOM 801 C C . ILE A 1 100 ? 1.043 -1.545 -18.462 1.00 96.44 100 ILE A C 1
ATOM 803 O O . ILE A 1 100 ? -0.058 -1.899 -18.049 1.00 96.44 100 ILE A O 1
ATOM 807 N N . ASN A 1 101 ? 2.155 -1.719 -17.741 1.00 94.19 101 ASN A N 1
ATOM 808 C CA . ASN A 1 101 ? 2.135 -2.327 -16.414 1.00 94.19 101 ASN A CA 1
ATOM 809 C C . ASN A 1 101 ? 1.445 -1.419 -15.383 1.00 94.19 101 ASN A C 1
ATOM 811 O O . ASN A 1 101 ? 0.623 -1.895 -14.601 1.00 94.19 101 ASN A O 1
ATOM 815 N N . PHE A 1 102 ? 1.751 -0.119 -15.404 1.00 94.62 102 PHE A N 1
ATOM 816 C CA . PHE A 1 102 ? 1.165 0.858 -14.482 1.00 94.62 102 PHE A CA 1
ATOM 817 C C . PHE A 1 102 ? -0.315 1.107 -14.763 1.00 94.62 102 PHE A C 1
ATOM 819 O O . PHE A 1 102 ? -1.113 1.053 -13.833 1.00 94.62 102 PHE A O 1
ATOM 826 N N . ASP A 1 103 ? -0.698 1.278 -16.025 1.00 93.81 103 ASP A N 1
ATOM 827 C CA . ASP A 1 103 ? -2.097 1.496 -16.402 1.00 93.81 103 ASP A CA 1
ATOM 828 C C . ASP A 1 103 ? -2.971 0.282 -16.054 1.00 93.81 103 ASP A C 1
ATOM 830 O O . ASP A 1 103 ? -4.130 0.435 -15.671 1.00 93.81 103 ASP A O 1
ATOM 834 N N . LYS A 1 104 ? -2.414 -0.935 -16.157 1.00 95.75 104 LYS A N 1
ATOM 835 C CA . LYS A 1 104 ? -3.152 -2.175 -15.896 1.00 95.75 104 LYS A CA 1
ATOM 836 C C . LYS A 1 104 ? -3.296 -2.495 -14.412 1.00 95.75 104 LYS A C 1
ATOM 838 O O . LYS A 1 104 ? -4.382 -2.874 -13.983 1.00 95.75 104 LYS A O 1
ATOM 843 N N . TYR A 1 105 ? -2.207 -2.426 -13.648 1.00 96.56 105 TYR A N 1
ATOM 844 C CA . TYR A 1 105 ? -2.195 -2.929 -12.270 1.00 96.56 105 TYR A CA 1
ATOM 845 C C . TYR A 1 105 ? -2.188 -1.823 -11.216 1.00 96.56 105 TYR A C 1
ATOM 847 O O . TYR A 1 105 ? -2.538 -2.083 -10.065 1.00 96.56 105 TYR A O 1
ATOM 855 N N . HIS A 1 106 ? -1.796 -0.600 -11.579 1.00 95.25 106 HIS A N 1
ATOM 856 C CA . HIS A 1 106 ? -1.640 0.520 -10.647 1.00 95.25 106 HIS A CA 1
ATOM 857 C C . HIS A 1 106 ? -2.338 1.794 -11.156 1.00 95.25 106 HIS A C 1
ATOM 859 O O . HIS A 1 106 ? -1.694 2.845 -11.279 1.00 95.25 106 HIS A O 1
ATOM 865 N N . PRO A 1 107 ? -3.656 1.739 -11.443 1.00 94.50 107 PRO A N 1
ATOM 866 C CA . PRO A 1 107 ? -4.391 2.931 -11.840 1.00 94.50 107 PRO A CA 1
ATOM 867 C C . PRO A 1 107 ? -4.350 3.971 -10.709 1.00 94.50 107 PRO A C 1
ATOM 869 O O . PRO A 1 107 ? -4.544 3.649 -9.538 1.00 94.50 107 PRO A O 1
ATOM 872 N N . GLY A 1 108 ? -4.067 5.227 -11.059 1.00 94.00 108 GLY A N 1
ATOM 873 C CA . GLY A 1 108 ? -3.944 6.327 -10.094 1.00 94.00 108 GLY A CA 1
ATOM 874 C C . GLY A 1 108 ? -2.576 6.451 -9.413 1.00 94.00 108 GLY A C 1
ATOM 875 O O . GLY A 1 108 ? -2.422 7.303 -8.541 1.00 94.00 108 GLY A O 1
ATOM 876 N N . TYR A 1 109 ? -1.574 5.653 -9.810 1.00 95.12 109 TYR A N 1
ATOM 877 C CA . TYR A 1 109 ? -0.205 5.788 -9.295 1.00 95.12 109 TYR A CA 1
ATOM 878 C C . TYR A 1 109 ? 0.418 7.147 -9.640 1.00 95.12 109 TYR A C 1
ATOM 880 O O . TYR A 1 109 ? 1.072 7.775 -8.808 1.00 95.12 109 TYR A O 1
ATOM 888 N N . PHE A 1 110 ? 0.203 7.612 -10.872 1.00 93.81 110 PHE A N 1
ATOM 889 C CA . PHE A 1 110 ? 0.644 8.931 -11.307 1.00 93.81 110 PHE A CA 1
ATOM 890 C C . PHE A 1 110 ? -0.459 9.963 -11.090 1.00 93.81 110 PHE A C 1
ATOM 892 O O . PHE A 1 110 ? -1.610 9.750 -11.466 1.00 93.81 110 PHE A O 1
ATOM 899 N N . GLY A 1 111 ? -0.082 11.110 -10.529 1.00 93.56 111 GLY A N 1
ATOM 900 C CA . GLY A 1 111 ? -0.980 12.238 -10.308 1.00 93.56 111 GLY A CA 1
ATOM 901 C C . GLY A 1 111 ? -0.866 12.805 -8.899 1.00 93.56 111 GLY A C 1
ATOM 902 O O . GLY A 1 111 ? -0.197 12.256 -8.026 1.00 93.56 111 GLY A O 1
ATOM 903 N N . LYS A 1 112 ? -1.517 13.946 -8.679 1.00 95.75 112 LYS A N 1
ATOM 904 C CA . LYS A 1 112 ? -1.634 14.582 -7.366 1.00 95.75 112 LYS A CA 1
ATOM 905 C C . LYS A 1 112 ? -3.110 14.676 -7.015 1.00 95.75 112 LYS A C 1
ATOM 907 O O . LYS A 1 112 ? -3.884 15.221 -7.795 1.00 95.75 112 LYS A O 1
ATOM 912 N N . VAL A 1 113 ? -3.484 14.166 -5.846 1.00 94.88 113 VAL A N 1
ATOM 913 C CA . VAL A 1 113 ? -4.875 14.125 -5.377 1.00 94.88 113 VAL A CA 1
ATOM 914 C C . VAL A 1 113 ? -4.960 14.702 -3.964 1.00 94.88 113 VAL A C 1
ATOM 916 O O . VAL A 1 113 ? -4.072 14.473 -3.143 1.00 94.88 113 VAL A O 1
ATOM 919 N N . GLY A 1 114 ? -6.039 15.436 -3.681 1.00 96.25 114 GLY A N 1
ATOM 920 C CA . GLY A 1 114 ? -6.363 15.934 -2.343 1.00 96.25 114 GLY A CA 1
ATOM 921 C C . GLY A 1 114 ? -5.496 17.096 -1.845 1.00 96.25 114 GLY A C 1
ATOM 922 O O . GLY A 1 114 ? -4.641 17.639 -2.550 1.00 96.25 114 GLY A O 1
ATOM 923 N N . MET A 1 115 ? -5.747 17.499 -0.598 1.00 97.00 115 MET A N 1
ATOM 924 C CA . MET A 1 115 ? -5.013 18.566 0.087 1.00 97.00 115 MET A CA 1
ATOM 925 C C . MET A 1 115 ? -3.860 17.986 0.910 1.00 97.00 115 MET A C 1
ATOM 927 O O . MET A 1 115 ? -4.010 16.967 1.583 1.00 97.00 115 MET A O 1
ATOM 931 N N . ARG A 1 116 ? -2.699 18.651 0.889 1.00 96.38 116 ARG A N 1
ATOM 932 C CA . ARG A 1 116 ? -1.535 18.234 1.681 1.00 96.38 116 ARG A CA 1
ATOM 933 C C . ARG A 1 116 ? -1.718 18.660 3.140 1.00 96.38 116 ARG A C 1
ATOM 935 O O . ARG A 1 116 ? -1.847 19.848 3.412 1.00 96.38 116 ARG A O 1
ATOM 942 N N . HIS A 1 117 ? -1.663 17.703 4.064 1.00 95.12 117 HIS A N 1
ATOM 943 C CA . HIS A 1 117 ? -1.705 17.966 5.503 1.00 95.12 117 HIS A CA 1
ATOM 944 C C . HIS A 1 117 ? -0.283 17.950 6.085 1.00 95.12 117 HIS A C 1
ATOM 946 O O . HIS A 1 117 ? 0.385 16.914 6.081 1.00 95.12 117 HIS A O 1
ATOM 952 N N . TYR A 1 118 ? 0.203 19.108 6.536 1.00 96.56 118 TYR A N 1
ATOM 953 C CA . TYR A 1 118 ? 1.529 19.245 7.146 1.00 96.56 118 TYR A CA 1
ATOM 954 C C . TYR A 1 118 ? 1.488 18.892 8.636 1.00 96.56 118 TYR A C 1
ATOM 956 O O . TYR A 1 118 ? 0.481 19.129 9.295 1.00 96.56 118 TYR A O 1
ATOM 964 N N . HIS A 1 119 ? 2.586 18.343 9.168 1.00 95.81 119 HIS A N 1
ATOM 965 C CA . HIS A 1 119 ? 2.716 17.957 10.582 1.00 95.81 119 HIS A CA 1
ATOM 966 C C . HIS A 1 119 ? 1.532 17.126 11.108 1.00 95.81 119 HIS A C 1
ATOM 968 O O . HIS A 1 119 ? 0.978 17.406 12.171 1.00 95.81 119 HIS A O 1
ATOM 974 N N . LEU A 1 120 ? 1.138 16.094 10.354 1.00 94.31 120 LEU A N 1
ATOM 975 C CA . LEU A 1 120 ? 0.022 15.220 10.711 1.00 94.31 120 LEU A CA 1
ATOM 976 C C . LEU A 1 120 ? 0.255 14.549 12.078 1.00 94.31 120 LEU A C 1
ATOM 978 O O . LEU A 1 120 ? 1.079 13.642 12.212 1.00 94.31 120 LEU A O 1
ATOM 982 N N . LYS A 1 121 ? -0.522 14.957 13.087 1.00 96.06 121 LYS A N 1
ATOM 983 C CA . LYS A 1 121 ? -0.553 14.332 14.416 1.00 96.06 121 LYS A CA 1
ATOM 984 C C . LYS A 1 121 ? -1.570 13.190 14.432 1.00 96.06 121 LYS A C 1
ATOM 986 O O . LYS A 1 121 ? -2.757 13.420 14.642 1.00 96.06 121 LYS A O 1
ATOM 991 N N . ARG A 1 122 ? -1.104 11.949 14.251 1.00 94.00 122 ARG A N 1
ATOM 992 C CA . ARG A 1 122 ? -1.979 10.758 14.172 1.00 94.00 122 ARG A CA 1
ATOM 993 C C . ARG A 1 122 ? -2.842 10.528 15.420 1.00 94.00 122 ARG A C 1
ATOM 995 O O . ARG A 1 122 ? -3.967 10.063 15.283 1.00 94.00 122 ARG A O 1
ATOM 1002 N N . ASN A 1 123 ? -2.361 10.918 16.603 1.00 93.81 123 ASN A N 1
ATOM 1003 C CA . ASN A 1 123 ? -3.098 10.754 17.862 1.00 93.81 123 ASN A CA 1
ATOM 1004 C C . ASN A 1 123 ? -4.397 11.575 17.903 1.00 93.81 123 ASN A C 1
ATOM 1006 O O . ASN A 1 123 ? -5.351 11.163 18.545 1.00 93.81 123 ASN A O 1
ATOM 1010 N N . GLN A 1 124 ? -4.463 12.715 17.203 1.00 94.00 124 GLN A N 1
ATOM 1011 C CA . GLN A 1 124 ? -5.674 13.550 17.168 1.00 94.00 124 GLN A CA 1
ATOM 1012 C C . GLN A 1 124 ? -6.790 12.923 16.326 1.00 94.00 124 GLN A C 1
ATOM 1014 O O . GLN A 1 124 ? -7.965 13.138 16.593 1.00 94.00 124 GLN A O 1
ATOM 1019 N N . SER A 1 125 ? -6.418 12.147 15.306 1.00 92.56 125 SER A N 1
ATOM 1020 C CA . SER A 1 125 ? -7.344 11.399 14.451 1.00 92.56 125 SER A CA 1
ATOM 1021 C C . SER A 1 125 ? -7.586 9.967 14.939 1.00 92.56 125 SER A C 1
ATOM 1023 O O . SER A 1 125 ? -8.195 9.179 14.219 1.00 92.56 125 SER A O 1
ATOM 1025 N N . PHE A 1 126 ? -7.067 9.595 16.113 1.00 94.00 126 PHE A N 1
ATOM 1026 C CA . PHE A 1 126 ? -7.218 8.245 16.640 1.00 94.00 126 PHE A CA 1
ATOM 1027 C C . PHE A 1 126 ? -8.661 8.029 17.103 1.00 94.00 126 PHE A C 1
ATOM 1029 O O . PHE A 1 126 ? -9.116 8.617 18.078 1.00 94.00 126 PHE A O 1
ATOM 1036 N N . CYS A 1 127 ? -9.386 7.200 16.359 1.00 92.75 127 CYS A N 1
ATOM 1037 C CA . CYS A 1 127 ? -10.767 6.837 16.640 1.00 92.75 127 CYS A CA 1
ATOM 1038 C C . CYS A 1 127 ? -10.943 5.348 16.304 1.00 92.75 127 CYS A C 1
ATOM 1040 O O . CYS A 1 127 ? -11.356 5.014 15.187 1.00 92.75 127 CYS A O 1
ATOM 1042 N N . PRO A 1 128 ? -10.537 4.435 17.211 1.00 92.88 128 PRO A N 1
ATOM 1043 C CA . PRO A 1 128 ? -10.807 3.017 17.036 1.00 92.88 128 PRO A CA 1
ATOM 1044 C C . PRO A 1 128 ? -12.322 2.796 17.043 1.00 92.88 128 PRO A C 1
ATOM 1046 O O . PRO A 1 128 ? -13.055 3.409 17.816 1.00 92.88 128 PRO A O 1
ATOM 1049 N N . THR A 1 129 ? -12.799 1.934 16.149 1.00 93.12 129 THR A N 1
ATOM 1050 C CA . THR A 1 129 ? -14.226 1.622 16.015 1.00 93.12 129 THR A CA 1
ATOM 1051 C C . THR A 1 129 ? -14.453 0.149 16.316 1.00 93.12 129 THR A C 1
ATOM 1053 O O . THR A 1 129 ? -13.682 -0.705 15.879 1.00 93.12 129 THR A O 1
ATOM 1056 N N . ILE A 1 130 ? -15.507 -0.148 17.078 1.00 92.81 130 ILE A N 1
ATOM 1057 C CA . ILE A 1 130 ? -15.940 -1.511 17.391 1.00 92.81 130 ILE A CA 1
ATOM 1058 C C . ILE A 1 130 ? -17.348 -1.738 16.843 1.00 92.81 130 ILE A C 1
ATOM 1060 O O . ILE A 1 130 ? -18.205 -0.857 16.904 1.00 92.81 130 ILE A O 1
ATOM 1064 N N . ASN A 1 131 ? -17.578 -2.926 16.291 1.00 94.06 131 ASN A N 1
ATOM 1065 C CA . ASN A 1 131 ? -18.901 -3.331 15.835 1.00 94.06 131 ASN A CA 1
ATOM 1066 C C . ASN A 1 131 ? -19.722 -3.916 17.001 1.00 94.06 131 ASN A C 1
ATOM 1068 O O . ASN A 1 131 ? -19.165 -4.482 17.941 1.00 94.06 131 ASN A O 1
ATOM 1072 N N . LEU A 1 132 ? -21.053 -3.827 16.915 1.00 91.69 132 LEU A N 1
ATOM 1073 C CA . LEU A 1 132 ? -21.973 -4.256 17.981 1.00 91.69 132 LEU A CA 1
ATOM 1074 C C . LEU A 1 132 ? -21.895 -5.760 18.293 1.00 91.69 132 LEU A C 1
ATOM 1076 O O . LEU A 1 132 ? -22.016 -6.156 19.450 1.00 91.69 132 LEU A O 1
ATOM 1080 N N . ASP A 1 133 ? -21.646 -6.592 17.281 1.00 92.75 133 ASP A N 1
ATOM 1081 C CA . ASP A 1 133 ? -21.471 -8.045 17.409 1.00 92.75 133 ASP A CA 1
ATOM 1082 C C . ASP A 1 133 ? -20.270 -8.414 18.290 1.00 92.75 133 ASP A C 1
ATOM 1084 O O . ASP A 1 133 ? -20.283 -9.438 18.973 1.00 92.75 133 ASP A O 1
ATOM 1088 N N . LYS A 1 134 ? -19.255 -7.547 18.329 1.00 91.25 134 LYS A N 1
ATOM 1089 C CA . LYS A 1 134 ? -18.013 -7.766 19.078 1.00 91.25 134 LYS A CA 1
ATOM 1090 C C . LYS A 1 134 ? -18.051 -7.208 20.499 1.00 91.25 134 LYS A C 1
ATOM 1092 O O . LYS A 1 134 ? -17.106 -7.416 21.249 1.00 91.25 134 LYS A O 1
ATOM 1097 N N . LEU A 1 135 ? -19.124 -6.541 20.927 1.00 90.50 135 LEU A N 1
ATOM 1098 C CA . LEU A 1 135 ? -19.195 -6.004 22.294 1.00 90.50 135 LEU A CA 1
ATOM 1099 C C . LEU A 1 135 ? -19.081 -7.112 23.351 1.00 90.50 135 LEU A C 1
ATOM 1101 O O . LEU A 1 135 ? -18.381 -6.956 24.349 1.00 90.50 135 LEU A O 1
ATOM 1105 N N . TRP A 1 136 ? -19.683 -8.273 23.092 1.00 89.44 136 TRP A N 1
ATOM 1106 C CA . TRP A 1 136 ? -19.637 -9.415 24.006 1.00 89.44 136 TRP A CA 1
ATOM 1107 C C . TRP A 1 136 ? -18.273 -10.102 24.090 1.00 89.44 136 TRP A C 1
ATOM 1109 O O . TRP A 1 136 ? -18.073 -10.889 25.011 1.00 89.44 136 TRP A O 1
ATOM 1119 N N . THR A 1 137 ? -17.330 -9.806 23.188 1.00 89.81 137 THR A N 1
ATOM 1120 C CA . THR A 1 137 ? -15.958 -10.330 23.292 1.00 89.81 137 THR A CA 1
ATOM 1121 C C . THR A 1 137 ? -15.099 -9.528 24.267 1.00 89.81 137 THR A C 1
ATOM 1123 O O . THR A 1 137 ? -14.054 -10.011 24.685 1.00 89.81 137 THR A O 1
ATOM 1126 N N . LEU A 1 138 ? -15.515 -8.308 24.629 1.00 89.50 138 LEU A N 1
ATOM 1127 C CA . LEU A 1 138 ? -14.818 -7.480 25.623 1.00 89.50 138 LEU A CA 1
ATOM 1128 C C . LEU A 1 138 ? -15.101 -7.924 27.062 1.00 89.50 138 LEU A C 1
ATOM 1130 O O . LEU A 1 138 ? -14.393 -7.541 27.990 1.00 89.50 138 LEU A O 1
ATOM 1134 N N . VAL A 1 139 ? -16.150 -8.721 27.248 1.00 88.88 139 VAL A N 1
ATOM 1135 C CA . VAL A 1 139 ? -16.589 -9.208 28.551 1.00 88.88 139 VAL A CA 1
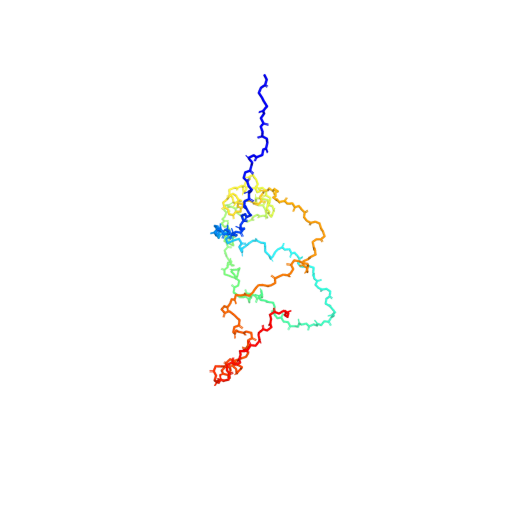ATOM 1136 C C . VAL A 1 139 ? -16.119 -10.651 28.722 1.00 88.88 139 VAL A C 1
ATOM 1138 O O . VAL A 1 139 ? -16.197 -11.450 27.792 1.00 88.88 139 VAL A O 1
ATOM 1141 N N . SER A 1 140 ? -15.648 -11.011 29.919 1.00 89.00 140 SER A N 1
ATOM 1142 C CA . SER A 1 140 ? -15.302 -12.403 30.219 1.00 89.00 140 SER A CA 1
ATOM 1143 C C . SER A 1 140 ? -16.537 -13.306 30.137 1.00 89.00 140 SER A C 1
ATOM 1145 O O . SER A 1 140 ? -17.657 -12.910 30.480 1.00 89.00 140 SER A O 1
ATOM 1147 N N . GLU A 1 141 ? -16.345 -14.556 29.715 1.00 86.69 141 GLU A N 1
ATOM 1148 C CA . GLU A 1 141 ? -17.460 -15.492 29.539 1.00 86.69 141 GLU A CA 1
ATOM 1149 C C . GLU A 1 141 ? -18.227 -15.743 30.847 1.00 86.69 141 GLU A C 1
ATOM 1151 O O . GLU A 1 141 ? -19.454 -15.843 30.845 1.00 86.69 141 GLU A O 1
ATOM 1156 N N . GLN A 1 142 ? -17.521 -15.735 31.980 1.00 85.44 142 GLN A N 1
ATOM 1157 C CA . GLN A 1 142 ? -18.118 -15.855 33.307 1.00 85.44 142 GLN A CA 1
ATOM 1158 C C . GLN A 1 142 ? -19.119 -14.725 33.591 1.00 85.44 142 GLN A C 1
ATOM 1160 O O . GLN A 1 142 ? -20.241 -14.989 34.027 1.00 85.44 142 GLN A O 1
ATOM 1165 N N . THR A 1 143 ? -18.755 -13.473 33.296 1.00 85.44 143 THR A N 1
ATOM 1166 C CA . THR A 1 143 ? -19.636 -12.312 33.491 1.00 85.44 143 THR A CA 1
ATOM 1167 C C . THR A 1 143 ? -20.836 -12.365 32.550 1.00 85.44 143 THR A C 1
ATOM 1169 O O . THR A 1 143 ? -21.955 -12.075 32.973 1.00 85.44 143 THR A O 1
ATOM 1172 N N . ARG A 1 144 ? -20.643 -12.819 31.305 1.00 85.94 144 ARG A N 1
ATOM 1173 C CA . ARG A 1 144 ? -21.737 -13.018 30.340 1.00 85.94 144 ARG A CA 1
ATOM 1174 C C . ARG A 1 144 ? -22.761 -14.044 30.836 1.00 85.94 144 ARG A C 1
ATOM 1176 O O . ARG A 1 144 ? -23.959 -13.776 30.815 1.00 85.94 144 ARG A O 1
ATOM 1183 N N . VAL A 1 145 ? -22.299 -15.205 31.304 1.00 86.44 145 VAL A N 1
ATOM 1184 C CA . VAL A 1 145 ? -23.174 -16.278 31.809 1.00 86.44 145 VAL A CA 1
ATOM 1185 C C . VAL A 1 145 ? -23.883 -15.857 33.099 1.00 86.44 145 VAL A C 1
ATOM 1187 O O . VAL A 1 145 ? -25.063 -16.160 33.271 1.00 86.44 145 VAL A O 1
ATOM 1190 N N . ASN A 1 146 ? -23.202 -15.135 33.990 1.00 84.69 146 ASN A N 1
ATOM 1191 C CA . ASN A 1 146 ? -23.806 -14.635 35.226 1.00 84.69 146 ASN A CA 1
ATOM 1192 C C . ASN A 1 146 ? -24.882 -13.575 34.954 1.00 84.69 146 ASN A C 1
ATOM 1194 O O . ASN A 1 146 ? -25.950 -13.638 35.557 1.00 84.69 146 ASN A O 1
ATOM 1198 N N . ALA A 1 147 ? -24.642 -12.661 34.008 1.00 82.62 147 ALA A N 1
ATOM 1199 C CA . ALA A 1 147 ? -25.628 -11.666 33.583 1.00 82.62 147 ALA A CA 1
ATOM 1200 C C . ALA A 1 147 ? -26.848 -12.299 32.889 1.00 82.62 147 ALA A C 1
ATOM 1202 O O . ALA A 1 147 ? -27.960 -11.808 33.034 1.00 82.62 147 ALA A O 1
ATOM 1203 N N . ALA A 1 148 ? -26.670 -13.416 32.176 1.00 83.88 148 ALA A N 1
ATOM 1204 C CA . ALA A 1 148 ? -27.792 -14.163 31.602 1.00 83.88 148 ALA A CA 1
ATOM 1205 C C . ALA A 1 148 ? -28.636 -14.893 32.667 1.00 83.88 148 ALA A C 1
ATOM 1207 O O . ALA A 1 148 ? -29.820 -15.148 32.453 1.00 83.88 148 ALA A O 1
ATOM 1208 N N . LYS A 1 149 ? -28.034 -15.253 33.810 1.00 84.44 149 LYS A N 1
ATOM 1209 C CA . LYS A 1 149 ? -28.695 -15.984 34.905 1.00 84.44 149 LYS A CA 1
ATOM 1210 C C . LYS A 1 149 ? -29.368 -15.067 35.933 1.00 84.44 149 LYS A C 1
ATOM 1212 O O . LYS A 1 149 ? -30.239 -15.537 36.668 1.00 84.44 149 LYS A O 1
ATOM 1217 N N . SER A 1 150 ? -28.983 -13.793 36.027 1.00 79.50 150 SER A N 1
ATOM 1218 C CA . SER A 1 150 ? -29.549 -12.862 37.007 1.00 79.50 150 SER A CA 1
ATOM 1219 C C . SER A 1 150 ? -30.979 -12.445 36.626 1.00 79.50 150 SER A C 1
ATOM 122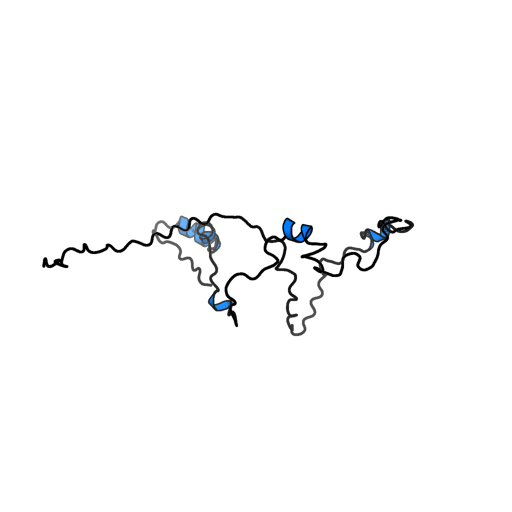1 O O . SER A 1 150 ? -31.222 -11.771 35.631 1.00 79.50 150 SER A O 1
ATOM 1223 N N . LYS A 1 151 ? -31.963 -12.813 37.459 1.00 74.69 151 LYS A N 1
ATOM 1224 C CA . LYS A 1 151 ? -33.378 -12.405 37.292 1.00 74.69 151 LYS A CA 1
ATOM 1225 C C . LYS A 1 151 ? -33.662 -10.959 37.710 1.00 74.69 151 LYS A C 1
ATOM 1227 O O . LYS A 1 151 ? -34.756 -10.459 37.481 1.00 74.69 151 LYS A O 1
ATOM 1232 N N . THR A 1 152 ? -32.686 -10.289 38.315 1.00 76.69 152 THR A N 1
ATOM 1233 C CA . THR A 1 152 ? -32.816 -8.953 38.911 1.00 76.69 152 THR A CA 1
ATOM 1234 C C . THR A 1 152 ? -32.829 -7.813 37.880 1.00 76.69 152 THR A C 1
ATOM 1236 O O . THR A 1 152 ? -32.930 -6.656 38.267 1.00 76.69 152 THR A O 1
ATOM 1239 N N . GLY A 1 153 ? -32.709 -8.109 36.576 1.00 76.56 153 GLY A N 1
ATOM 1240 C CA . GLY A 1 153 ? -32.816 -7.116 35.495 1.00 76.56 153 GLY A CA 1
ATOM 1241 C C . GLY A 1 153 ? -31.613 -6.175 35.338 1.00 76.56 153 GLY A C 1
ATOM 1242 O O . GLY A 1 153 ? -31.706 -5.180 34.627 1.00 76.56 153 GLY A O 1
ATOM 1243 N N . VAL A 1 154 ? -30.484 -6.464 35.991 1.00 82.25 154 VAL A N 1
ATOM 1244 C CA . VAL A 1 154 ? -29.278 -5.621 35.945 1.00 82.25 154 VAL A CA 1
ATOM 1245 C C . VAL A 1 154 ? -28.415 -5.994 34.735 1.00 82.25 154 VAL A C 1
ATOM 1247 O O . VAL A 1 154 ? -27.976 -7.138 34.617 1.00 82.25 154 VAL A O 1
ATOM 1250 N N . ALA A 1 155 ? -28.159 -5.029 33.847 1.00 84.19 155 ALA A N 1
ATOM 1251 C CA . ALA A 1 155 ? -27.357 -5.207 32.635 1.00 84.19 155 ALA A CA 1
ATOM 1252 C C . ALA A 1 155 ? -25.848 -4.981 32.881 1.00 84.19 155 ALA A C 1
ATOM 1254 O O . ALA A 1 155 ? -25.483 -4.140 33.707 1.00 84.19 155 ALA A O 1
ATOM 1255 N N . PRO A 1 156 ? -24.952 -5.686 32.159 1.00 87.25 156 PRO A N 1
ATOM 1256 C CA . PRO A 1 156 ? -23.513 -5.472 32.269 1.00 87.25 156 PRO A CA 1
ATOM 1257 C C . PRO A 1 156 ? -23.085 -4.153 31.611 1.00 87.25 156 PRO A C 1
ATOM 1259 O O . PRO A 1 156 ? -23.537 -3.813 30.518 1.00 87.25 156 PRO A O 1
ATOM 1262 N N . ILE A 1 157 ? -22.164 -3.439 32.261 1.00 88.62 157 ILE A N 1
ATOM 1263 C CA . ILE A 1 157 ? -21.534 -2.230 31.722 1.00 88.62 157 ILE A CA 1
ATOM 1264 C C . ILE A 1 157 ? -20.281 -2.649 30.953 1.00 88.62 157 ILE A C 1
ATOM 1266 O O . ILE A 1 157 ? -19.403 -3.311 31.505 1.00 88.62 157 ILE A O 1
ATOM 1270 N N . ILE A 1 158 ? -20.205 -2.266 29.680 1.00 90.44 158 ILE A N 1
ATOM 1271 C CA . ILE A 1 158 ? -19.076 -2.568 28.798 1.00 90.44 158 ILE A CA 1
ATOM 1272 C C . ILE A 1 158 ? -18.35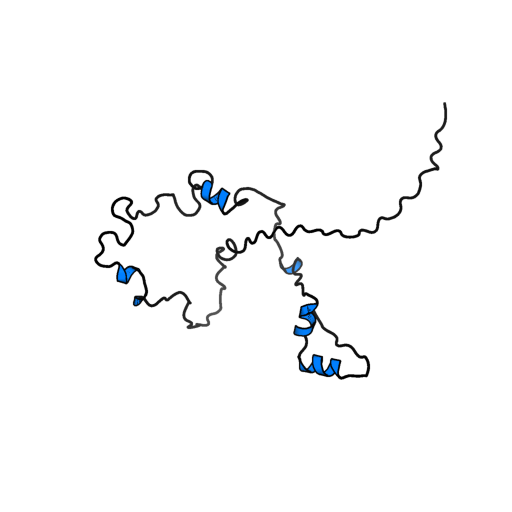1 -1.256 28.505 1.00 90.44 158 ILE A C 1
ATOM 1274 O O . ILE A 1 158 ? -18.888 -0.396 27.809 1.00 90.44 158 ILE A O 1
ATOM 1278 N N . ASP A 1 159 ? -17.148 -1.102 29.056 1.00 90.88 159 ASP A N 1
ATOM 1279 C CA . ASP A 1 159 ? -16.277 0.039 28.773 1.00 90.88 159 ASP A CA 1
ATOM 1280 C C . ASP A 1 159 ? -15.516 -0.188 27.459 1.00 90.88 159 ASP A C 1
ATOM 1282 O O . ASP A 1 159 ? -14.906 -1.237 27.243 1.00 90.88 159 ASP A O 1
ATOM 1286 N N . VAL A 1 160 ? -15.577 0.804 26.573 1.00 89.31 160 VAL A N 1
ATOM 1287 C CA . VAL A 1 160 ? -15.015 0.772 25.216 1.00 89.31 160 VAL A CA 1
ATOM 1288 C C . VAL A 1 160 ? -13.911 1.816 25.005 1.00 89.31 160 VAL A C 1
ATOM 1290 O O . VAL A 1 160 ? -13.459 1.991 23.876 1.00 89.31 160 VAL A O 1
ATOM 1293 N N . VAL A 1 161 ? -13.483 2.527 26.057 1.00 87.00 161 VAL A N 1
ATOM 1294 C CA . VAL A 1 161 ? -12.630 3.735 25.962 1.00 87.00 161 VAL A CA 1
ATOM 1295 C C . VAL A 1 161 ? -11.144 3.466 26.280 1.00 87.00 161 VAL A C 1
ATOM 1297 O O . VAL A 1 161 ? -10.364 4.398 26.454 1.00 87.00 161 VAL A O 1
ATOM 1300 N N . ARG A 1 162 ? -10.713 2.204 26.353 1.00 61.03 162 ARG A N 1
ATOM 1301 C CA . ARG A 1 162 ? -9.345 1.854 26.772 1.00 61.03 162 ARG A CA 1
ATOM 1302 C C . ARG A 1 162 ? -8.282 2.009 25.681 1.00 61.03 162 ARG A C 1
ATOM 1304 O O . ARG A 1 162 ? -8.565 1.661 24.514 1.00 61.03 162 ARG A O 1
#

InterPro domains:
  IPR036227 Large ribosomal subunit protein uL15/eL18 superfamily [SSF52080] (63-159)

Secondary structure (DSSP, 8-state):
---------PPPP------------------SSSSS-S--------S-------TT---GGGSHHHHTTT-TTTTS-TTT---S-SS-STTTTTTTTTHHHHHHH-TTSSS--S---SS--GGGG------GGGGGGSS-HHHHHHHHH-TT-PPPP-----

Foldseek 3Di:
DDDDDPPDDDDDDDDDPPPPPPPPPPPPVPVPDPDPPDPDPDPPDDDDDDPDDDPPPDPPVPDLQVVQPPPDQSPPDDPPHDDDCPPDPDCPQCVHPVVVVCVPPPPPPDDDDDDDDPPDDVVVVDDDDDDPVCQCVQDDPVVVVVQVVDPPPDDDDGDDPD

Organism: Myotis davidii (NCBI:txid225400)

pLDDT: mean 73.99, std 24.17, range [30.48, 97.0]

Radius of gyration: 31.4 Å; chains: 1; bounding box: 73×81×65 Å

Sequence (162 aa):
MATFDLRKVPPQEPLLRISQRRKQQFYYNSSWITDDMLLDPIPKARGEKVSGNSATDIASRLRKTRKLRGHVSHGHGPIGKHRKHLGGRNNAGGLYHHRINFDKYHPGYFGKVGMRHYHLKRNQSFCPTINLDKLWTLVSEQTRVNAAKSKTGVAPIIDVVR